Protein AF-Q1WA89-F1 (afdb_monomer_lite)

InterPro domains:
  IPR013783 Immunoglobulin-like fold [G3DSA:2.60.40.10] (1-35)
  IPR013783 Immunoglobulin-like fold [G3DSA:2.60.40.10] (36-71)
  IPR014756 Immunoglobulin E-set [SSF81296] (1-52)
  IPR017868 Filamin/ABP280 repeat-like [PF00630] (1-31)
  IPR017868 Filamin/ABP280 repeat-like [PF00630] (38-70)
  IPR017868 Filamin/ABP280 repeat-like [PS50194] (1-34)
  IPR017868 Filamin/ABP280 repeat-like [PS50194] (35-72)
  IPR044801 Filamin family [PTHR38537] (1-69)

Radius of gyration: 17.69 Å; chains: 1; bounding box: 43×21×40 Å

Structure (mmCIF, N/CA/C/O backbone):
data_AF-Q1WA89-F1
#
_entry.id   AF-Q1WA89-F1
#
loop_
_atom_site.group_PDB
_atom_site.id
_atom_site.type_symbol
_atom_site.label_atom_id
_atom_site.label_alt_id
_atom_site.label_comp_id
_atom_site.label_asym_id
_atom_site.label_entity_id
_atom_site.label_seq_id
_atom_site.pdbx_PDB_ins_code
_atom_site.Cartn_x
_atom_site.Cartn_y
_atom_site.Cartn_z
_atom_site.occupancy
_atom_site.B_iso_or_equiv
_atom_site.auth_seq_id
_atom_site.auth_comp_id
_atom_site.auth_asym_id
_atom_site.auth_atom_id
_atom_site.pdbx_PDB_model_num
ATOM 1 N N . THR A 1 1 ? -5.200 -4.751 16.473 1.00 81.19 1 THR A N 1
ATOM 2 C CA . THR A 1 1 ? -5.234 -4.471 15.023 1.00 81.19 1 THR A CA 1
ATOM 3 C C . THR A 1 1 ? -5.841 -5.659 14.322 1.00 81.19 1 THR A C 1
ATOM 5 O O . THR A 1 1 ? -5.416 -6.767 14.616 1.00 81.19 1 THR A O 1
ATOM 8 N N . TYR A 1 2 ? -6.823 -5.447 13.448 1.00 85.75 2 TYR A N 1
ATOM 9 C CA . TYR A 1 2 ? -7.411 -6.501 12.616 1.00 85.75 2 TYR A CA 1
ATOM 10 C C . TYR A 1 2 ? -6.947 -6.301 11.172 1.00 85.75 2 TYR A C 1
ATOM 12 O O . TYR A 1 2 ? -6.871 -5.161 10.716 1.00 85.75 2 TYR A O 1
ATOM 20 N N . LYS A 1 3 ? -6.590 -7.388 10.481 1.00 88.75 3 LYS A N 1
ATOM 21 C CA . LYS A 1 3 ? -6.112 -7.365 9.093 1.00 88.75 3 LYS A CA 1
ATOM 22 C C . LYS A 1 3 ? -7.113 -8.102 8.209 1.00 88.75 3 LYS A C 1
ATOM 24 O O . LYS A 1 3 ? -7.508 -9.215 8.539 1.00 88.75 3 LYS A O 1
ATOM 29 N N . VAL A 1 4 ? -7.490 -7.474 7.102 1.00 86.19 4 VAL A N 1
ATOM 30 C CA . VAL A 1 4 ? -8.365 -8.036 6.068 1.00 86.19 4 VAL A CA 1
ATOM 31 C C . VAL A 1 4 ? -7.677 -7.826 4.722 1.00 86.19 4 VAL A C 1
ATOM 33 O O . VAL A 1 4 ? -7.107 -6.760 4.490 1.00 86.19 4 VAL A O 1
ATOM 36 N N . GLU A 1 5 ? -7.705 -8.839 3.859 1.00 88.50 5 GLU A N 1
ATOM 37 C CA . GLU A 1 5 ? -7.126 -8.804 2.512 1.00 88.50 5 GLU A CA 1
ATOM 38 C C . GLU A 1 5 ? -8.208 -9.146 1.483 1.00 88.50 5 GLU A C 1
ATOM 40 O O . GLU A 1 5 ? -9.005 -10.058 1.697 1.00 88.50 5 GLU A O 1
ATOM 45 N N . TYR A 1 6 ? -8.242 -8.409 0.374 1.00 85.19 6 TYR A N 1
ATOM 46 C CA . TYR A 1 6 ? -9.097 -8.687 -0.777 1.00 85.19 6 TYR A CA 1
ATOM 47 C C . TYR A 1 6 ? -8.323 -8.385 -2.062 1.00 85.19 6 TYR A C 1
ATOM 49 O O . TYR A 1 6 ? -7.450 -7.515 -2.084 1.00 85.19 6 TYR A O 1
ATOM 57 N N . THR A 1 7 ? -8.644 -9.105 -3.133 1.00 86.69 7 THR A N 1
ATOM 58 C CA . THR A 1 7 ? -8.079 -8.877 -4.466 1.00 86.69 7 THR A CA 1
ATOM 59 C C . THR A 1 7 ? -9.216 -8.460 -5.394 1.00 86.69 7 THR A C 1
ATOM 61 O O . THR A 1 7 ? -10.075 -9.293 -5.685 1.00 86.69 7 THR A O 1
ATOM 64 N N . PRO A 1 8 ? -9.283 -7.185 -5.812 1.00 85.19 8 PRO A N 1
ATOM 65 C CA . PRO A 1 8 ? -10.289 -6.741 -6.767 1.00 85.19 8 PRO A CA 1
ATOM 66 C C . PRO A 1 8 ? -9.981 -7.303 -8.161 1.00 85.19 8 PRO A C 1
ATOM 68 O O . PRO A 1 8 ? -8.818 -7.386 -8.556 1.00 85.19 8 PRO A O 1
ATOM 71 N N . TYR A 1 9 ? -11.026 -7.682 -8.897 1.00 84.75 9 TYR A N 1
ATOM 72 C CA . TYR A 1 9 ? -10.911 -8.203 -10.268 1.00 84.75 9 TYR A CA 1
ATOM 73 C C . TYR A 1 9 ? -11.246 -7.160 -11.339 1.00 84.75 9 TYR A C 1
ATOM 75 O O . TYR A 1 9 ? -10.907 -7.354 -12.503 1.00 84.75 9 TYR A O 1
ATOM 83 N N . GLU A 1 10 ? -11.893 -6.063 -10.948 1.00 87.19 10 GLU A N 1
ATOM 84 C CA . GLU A 1 10 ? -12.300 -4.981 -11.839 1.00 87.19 10 GLU A CA 1
ATOM 85 C C . GLU A 1 10 ? -11.669 -3.660 -11.392 1.00 87.19 10 GLU A C 1
ATOM 87 O O . GLU A 1 10 ? -11.413 -3.438 -10.205 1.00 87.19 10 GLU A O 1
ATOM 92 N N . GLU A 1 11 ? -11.411 -2.772 -12.349 1.00 85.75 11 GLU A N 1
ATOM 93 C CA . GLU A 1 11 ? -11.021 -1.397 -12.047 1.00 85.75 11 GLU A CA 1
ATOM 94 C C . GLU A 1 11 ? -12.226 -0.579 -11.577 1.00 85.75 11 GLU A C 1
ATOM 96 O O . GLU A 1 11 ? -13.365 -0.819 -11.977 1.00 85.75 11 GLU A O 1
ATOM 101 N N . GLY A 1 12 ? -11.968 0.446 -10.768 1.00 89.00 12 GLY A N 1
ATOM 102 C CA . GLY A 1 12 ? -12.981 1.403 -10.345 1.00 89.00 12 GLY A CA 1
ATOM 103 C C . GLY A 1 12 ? -13.236 1.429 -8.836 1.00 89.00 12 GLY A C 1
ATOM 104 O O . GLY A 1 12 ? -12.500 0.834 -8.041 1.00 89.00 12 GLY A O 1
ATOM 105 N 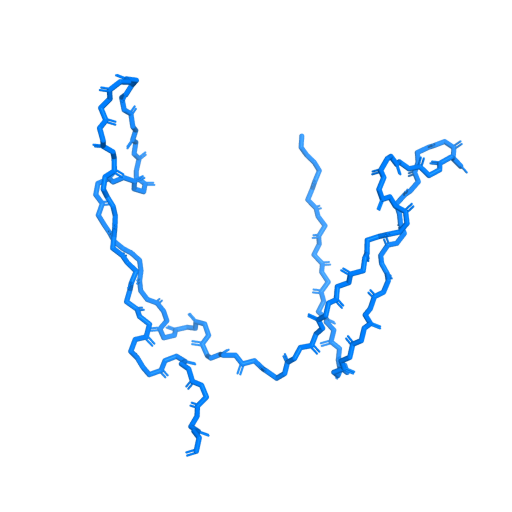N . PRO A 1 13 ? -14.246 2.200 -8.405 1.00 91.31 13 PRO A N 1
ATOM 106 C CA . PRO A 1 13 ? -14.517 2.427 -6.994 1.00 91.31 13 PRO A CA 1
ATOM 107 C C . PRO A 1 13 ? -15.121 1.183 -6.335 1.00 91.31 13 PRO A C 1
ATOM 109 O O . PRO A 1 13 ? -16.217 0.756 -6.683 1.00 91.31 13 PRO A O 1
ATOM 112 N N . HIS A 1 14 ? -14.430 0.652 -5.331 1.00 92.88 14 HIS A N 1
ATOM 113 C CA . HIS A 1 14 ? -14.909 -0.432 -4.477 1.00 92.88 14 HIS A CA 1
ATOM 114 C C . HIS A 1 14 ? -15.343 0.116 -3.111 1.00 92.88 14 HIS A C 1
ATOM 116 O O . HIS A 1 14 ? -14.801 1.114 -2.629 1.00 92.88 14 HIS A O 1
ATOM 122 N N . SER A 1 15 ? -16.324 -0.533 -2.482 1.00 94.00 15 SER A N 1
ATOM 123 C CA . SER A 1 15 ? -16.830 -0.183 -1.150 1.00 94.00 15 SER A CA 1
ATOM 124 C C . SER A 1 15 ? -16.596 -1.347 -0.194 1.00 94.00 15 SER A C 1
ATOM 126 O O . SER A 1 15 ? -17.037 -2.461 -0.468 1.00 94.00 15 SER A O 1
ATOM 128 N 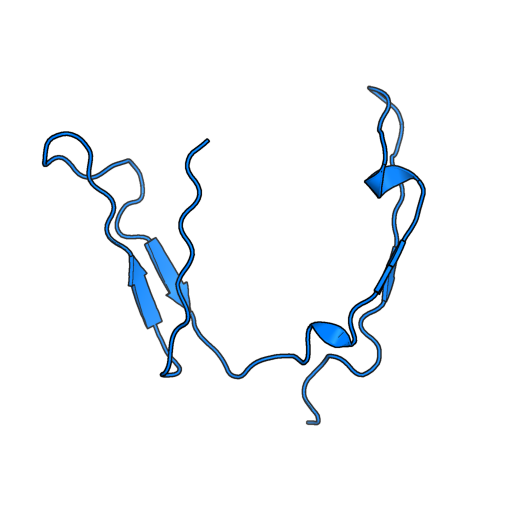N . VAL A 1 16 ? -15.905 -1.095 0.917 1.00 93.94 16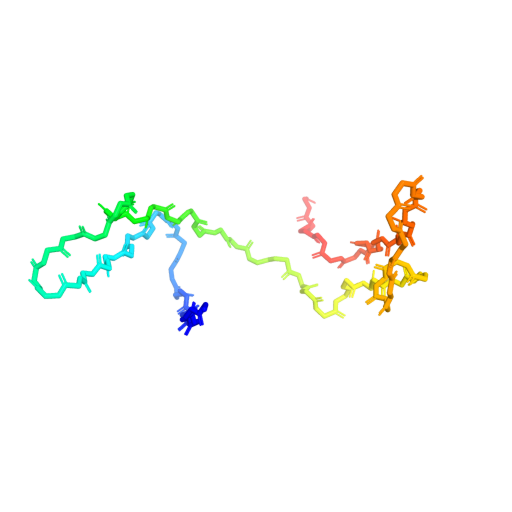 VAL A N 1
ATOM 129 C CA . VAL A 1 16 ? -15.691 -2.079 1.986 1.00 93.94 16 VAL A CA 1
ATOM 130 C C . VAL A 1 16 ? -16.486 -1.651 3.211 1.00 93.94 16 VAL A C 1
ATOM 132 O O . VAL A 1 16 ? -16.196 -0.622 3.823 1.00 93.94 16 VAL A O 1
ATOM 135 N N . GLU A 1 17 ? -17.483 -2.450 3.574 1.00 95.31 17 GLU A N 1
ATOM 136 C CA . GLU A 1 17 ? -18.314 -2.240 4.757 1.00 95.31 17 GLU A CA 1
ATOM 137 C C . GLU A 1 17 ? -17.783 -3.051 5.937 1.00 95.31 17 GLU A C 1
ATOM 139 O O . GLU A 1 17 ? -17.526 -4.249 5.827 1.00 95.31 17 GLU A O 1
ATOM 144 N N . VAL A 1 18 ? -17.613 -2.389 7.080 1.00 94.56 18 VAL A N 1
ATOM 145 C CA . VAL A 1 18 ? -17.154 -3.008 8.323 1.00 94.56 18 VAL A CA 1
ATOM 146 C C . VAL A 1 18 ? -18.125 -2.645 9.439 1.00 94.56 18 VAL A C 1
ATOM 148 O O . VAL A 1 18 ? -18.340 -1.467 9.738 1.00 94.56 18 VAL A O 1
ATOM 151 N N . SER A 1 19 ? -18.694 -3.665 10.075 1.00 96.31 19 SER A N 1
ATOM 152 C CA . SER A 1 19 ? -19.599 -3.523 11.211 1.00 96.31 19 SER A CA 1
ATOM 153 C C . SER A 1 19 ? -19.085 -4.277 12.437 1.00 96.31 19 SER A C 1
ATOM 155 O O . SER A 1 19 ? -18.367 -5.273 12.336 1.00 96.31 19 SER A O 1
ATOM 157 N N . TYR A 1 20 ? -19.448 -3.776 13.612 1.00 95.25 20 TYR A N 1
ATOM 158 C CA . TYR A 1 20 ? -19.276 -4.421 14.904 1.00 95.25 20 TYR A CA 1
ATOM 159 C C . TYR A 1 20 ? -20.626 -4.408 15.617 1.00 95.25 20 TYR A C 1
ATOM 161 O O . TYR A 1 20 ? -21.234 -3.350 15.755 1.00 95.25 20 TYR A O 1
ATOM 169 N N . ASP A 1 21 ? -21.106 -5.583 16.024 1.00 96.00 21 ASP A N 1
ATOM 170 C CA . ASP A 1 21 ? -22.432 -5.752 16.637 1.00 96.00 21 ASP A CA 1
ATOM 171 C C . ASP A 1 21 ? -23.571 -5.125 15.804 1.00 96.00 21 ASP A C 1
ATOM 173 O O . ASP A 1 21 ? -24.407 -4.367 16.283 1.00 96.00 21 ASP A O 1
ATOM 177 N N . SER A 1 22 ? -23.560 -5.394 14.493 1.00 95.44 22 SER A N 1
ATOM 178 C CA . SER A 1 22 ? -24.499 -4.829 13.504 1.00 95.44 22 SER A CA 1
ATOM 179 C C . SER A 1 22 ? -24.447 -3.300 13.326 1.00 95.44 22 SER A C 1
ATOM 181 O O . SER A 1 22 ? -25.177 -2.768 12.491 1.00 95.44 22 SER A O 1
ATOM 183 N N . ALA A 1 23 ? -23.563 -2.590 14.033 1.00 96.94 23 ALA A N 1
ATOM 184 C CA . ALA A 1 23 ? -23.338 -1.157 13.873 1.00 96.94 23 ALA A CA 1
ATOM 185 C C . ALA A 1 23 ? -22.079 -0.884 13.026 1.00 96.94 23 ALA A C 1
ATOM 187 O O . ALA A 1 23 ? -21.054 -1.539 13.222 1.00 96.94 23 ALA A O 1
ATOM 188 N N . PRO A 1 24 ? -22.101 0.072 12.081 1.00 96.56 24 PRO A N 1
ATOM 189 C CA . PRO A 1 24 ? -20.919 0.421 11.300 1.00 96.56 24 PRO A CA 1
ATOM 190 C C . PRO A 1 24 ? -19.828 1.011 12.197 1.00 96.56 24 PRO A C 1
ATOM 192 O O . PRO A 1 24 ? -20.093 1.846 13.065 1.00 96.56 24 PRO A O 1
ATOM 195 N N . VAL A 1 25 ? -18.580 0.607 11.965 1.00 95.88 25 VAL A N 1
ATOM 196 C CA . VAL A 1 25 ? -17.435 1.253 12.620 1.00 95.88 25 VAL A CA 1
ATOM 197 C C . VAL A 1 25 ? -17.229 2.662 12.048 1.00 95.88 25 VAL A C 1
ATOM 199 O O . VAL A 1 25 ? -17.645 2.934 10.915 1.00 95.88 25 VAL A O 1
ATOM 202 N N . PRO A 1 26 ? -16.551 3.571 12.772 1.00 96.56 26 PRO A N 1
ATOM 203 C CA . PRO A 1 26 ? -16.226 4.887 12.236 1.00 96.56 26 PRO A CA 1
ATOM 204 C C . PRO A 1 26 ? -15.532 4.797 10.870 1.00 96.56 26 PRO A C 1
ATOM 206 O O . PRO A 1 26 ? -14.586 4.028 10.697 1.00 96.56 26 PRO A O 1
ATOM 209 N N . ASN A 1 27 ? -15.989 5.624 9.925 1.00 93.56 27 ASN A N 1
ATOM 210 C CA . ASN A 1 27 ? -15.519 5.710 8.534 1.00 93.56 27 ASN A CA 1
ATOM 211 C C . ASN A 1 27 ? -15.906 4.544 7.607 1.00 93.56 27 ASN A C 1
ATOM 213 O O . ASN A 1 27 ? -15.532 4.576 6.437 1.00 93.56 27 ASN A O 1
ATOM 217 N N . SER A 1 28 ? -16.675 3.558 8.079 1.00 94.31 28 SER A N 1
ATOM 218 C CA . SER A 1 28 ? -17.331 2.600 7.186 1.00 94.31 28 SER A CA 1
ATOM 219 C C . SER A 1 28 ? -18.543 3.257 6.496 1.00 94.31 28 SER A C 1
ATOM 221 O O . SER A 1 28 ? -19.315 3.936 7.178 1.00 94.31 28 SER A O 1
ATOM 223 N N . PRO A 1 29 ? -18.763 3.042 5.184 1.00 94.75 29 PRO A N 1
ATOM 224 C CA . PRO A 1 29 ? -17.934 2.252 4.272 1.00 94.75 29 PRO A CA 1
ATOM 225 C C . PRO A 1 29 ? -16.648 2.961 3.831 1.00 94.75 29 PRO A C 1
ATOM 227 O O . PRO A 1 29 ? -16.630 4.162 3.552 1.00 94.75 29 PRO A O 1
ATOM 230 N N . PHE A 1 30 ? -15.590 2.173 3.653 1.00 93.25 30 PHE A N 1
ATOM 231 C CA . PHE A 1 30 ? -14.321 2.631 3.098 1.00 93.25 30 PHE A CA 1
ATOM 232 C C . PHE A 1 30 ? -14.367 2.560 1.569 1.00 93.25 30 PHE A C 1
ATOM 234 O O . PH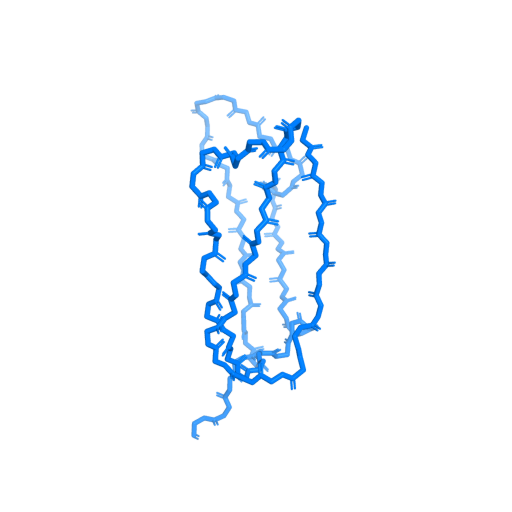E A 1 30 ? -14.506 1.479 0.995 1.00 93.25 30 PHE A O 1
ATOM 241 N N . ARG A 1 31 ? -14.229 3.712 0.901 1.00 92.56 31 ARG A N 1
ATOM 242 C CA . ARG A 1 31 ? -14.120 3.782 -0.564 1.00 92.56 31 ARG A CA 1
ATOM 243 C C . ARG A 1 31 ? -12.683 3.544 -1.001 1.00 92.56 31 ARG A C 1
ATOM 245 O O . ARG A 1 31 ? -11.787 4.280 -0.589 1.00 92.56 31 ARG A O 1
ATOM 252 N N . VAL A 1 32 ? -12.481 2.563 -1.871 1.00 90.06 32 VAL A N 1
ATOM 253 C CA . VAL A 1 32 ? -11.162 2.173 -2.370 1.00 90.06 32 VAL 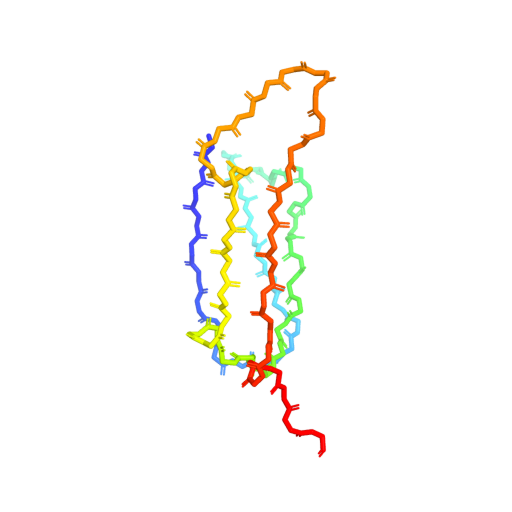A CA 1
ATOM 254 C C . VAL A 1 32 ? -11.131 2.334 -3.890 1.00 90.06 32 VAL A C 1
ATOM 256 O O . VAL A 1 32 ? -11.833 1.604 -4.590 1.00 90.06 32 VAL A O 1
ATOM 259 N N . PRO A 1 33 ? -10.349 3.285 -4.429 1.00 87.81 33 PRO A N 1
ATOM 260 C CA . PRO A 1 33 ? -10.122 3.365 -5.863 1.00 87.81 33 PRO A CA 1
ATOM 261 C C . PRO A 1 33 ? -9.190 2.229 -6.297 1.00 87.81 33 PRO A C 1
ATOM 263 O O . PRO A 1 33 ? -8.051 2.151 -5.836 1.00 87.81 33 PRO A O 1
ATOM 266 N N . VAL A 1 34 ? -9.666 1.360 -7.184 1.00 86.94 34 VAL A N 1
ATOM 267 C CA . VAL A 1 34 ? -8.854 0.309 -7.806 1.00 86.94 34 VAL A CA 1
ATOM 268 C C . VAL A 1 34 ? -8.454 0.762 -9.204 1.00 86.94 34 VAL A C 1
ATOM 270 O O . VAL A 1 34 ? -9.301 1.175 -9.993 1.00 86.94 34 VAL A O 1
ATOM 273 N N . THR A 1 35 ? -7.164 0.689 -9.507 1.00 82.06 35 THR A N 1
ATOM 274 C CA . THR A 1 35 ? -6.592 1.017 -10.819 1.00 82.06 35 THR A CA 1
ATOM 275 C C . THR A 1 35 ? -5.676 -0.110 -11.269 1.00 82.06 35 THR A C 1
ATOM 277 O O . THR A 1 35 ? -5.157 -0.839 -10.419 1.00 82.06 35 THR A O 1
ATOM 280 N N . GLU A 1 36 ? -5.412 -0.204 -12.572 1.00 73.12 36 GLU A N 1
ATOM 281 C CA . GLU A 1 36 ? -4.409 -1.102 -13.141 1.00 73.12 36 GLU A CA 1
ATOM 282 C C . GLU A 1 36 ? -3.099 -1.082 -12.341 1.00 73.12 36 GLU A C 1
ATOM 284 O O . GLU A 1 36 ? -2.592 -0.032 -11.925 1.00 73.12 36 GLU A O 1
ATOM 289 N N . GLY A 1 37 ? -2.574 -2.282 -12.101 1.00 67.56 37 GLY A N 1
ATOM 290 C CA . GLY A 1 37 ? -1.467 -2.506 -11.186 1.00 67.56 37 GLY A CA 1
ATOM 291 C C . GLY A 1 37 ? -0.118 -1.976 -11.680 1.00 67.56 37 GLY A C 1
ATOM 292 O O . GLY A 1 37 ? 0.199 -1.947 -12.866 1.00 67.56 37 GLY A O 1
ATOM 293 N N . CYS A 1 38 ? 0.710 -1.609 -10.709 1.00 69.12 38 CYS A N 1
ATOM 294 C CA . CYS A 1 38 ? 2.171 -1.563 -10.797 1.00 69.12 38 CYS A CA 1
ATOM 295 C C . CYS A 1 38 ? 2.710 -3.001 -10.640 1.00 69.12 38 CYS A C 1
ATOM 297 O O . CYS A 1 38 ? 2.021 -3.816 -10.035 1.00 69.12 38 CYS A O 1
ATOM 299 N N . ASP A 1 39 ? 3.907 -3.328 -11.140 1.00 76.50 39 ASP A N 1
ATOM 300 C CA . ASP A 1 39 ? 4.566 -4.611 -10.828 1.00 76.50 39 ASP A CA 1
ATOM 301 C C . ASP A 1 39 ? 5.272 -4.483 -9.462 1.00 76.50 39 ASP A C 1
ATOM 303 O O . ASP A 1 39 ? 6.397 -3.965 -9.392 1.00 76.50 39 ASP A O 1
ATOM 307 N N . PRO A 1 40 ? 4.639 -4.915 -8.350 1.00 76.31 40 PRO A N 1
ATOM 308 C CA . PRO A 1 40 ? 5.169 -4.658 -7.020 1.00 76.31 40 PRO A CA 1
ATOM 309 C C . PRO A 1 40 ? 6.409 -5.510 -6.734 1.00 76.31 40 PRO A C 1
ATOM 311 O O . PRO A 1 40 ? 7.217 -5.134 -5.887 1.00 76.31 40 PRO A O 1
ATOM 314 N N . ALA A 1 41 ? 6.620 -6.605 -7.475 1.00 82.56 41 ALA A N 1
ATOM 315 C CA . ALA A 1 41 ? 7.808 -7.445 -7.349 1.00 82.56 41 ALA A CA 1
ATOM 316 C C . ALA A 1 41 ? 9.091 -6.722 -7.797 1.00 82.56 41 ALA A C 1
ATOM 318 O O . ALA A 1 41 ? 10.198 -7.150 -7.466 1.00 82.56 41 ALA A O 1
ATOM 319 N N . ARG A 1 42 ? 8.962 -5.610 -8.531 1.00 83.00 42 ARG A N 1
ATOM 320 C CA . ARG A 1 42 ? 10.089 -4.768 -8.957 1.00 83.00 42 ARG A CA 1
ATOM 321 C C . ARG A 1 42 ? 10.419 -3.648 -7.979 1.00 83.00 42 ARG A C 1
ATOM 323 O O . ARG A 1 42 ? 11.445 -2.992 -8.150 1.00 83.00 42 ARG A O 1
ATOM 330 N N . VAL A 1 43 ? 9.589 -3.427 -6.961 1.00 87.75 43 VAL A N 1
ATOM 331 C CA . VAL A 1 43 ? 9.866 -2.446 -5.910 1.00 87.75 43 VAL A CA 1
ATOM 332 C C . VAL A 1 43 ? 10.861 -3.042 -4.922 1.00 87.75 43 VAL A C 1
ATOM 334 O O . VAL A 1 43 ? 10.672 -4.148 -4.418 1.00 87.75 43 VAL A O 1
ATOM 337 N N . ARG A 1 44 ? 11.925 -2.301 -4.611 1.00 89.62 44 ARG A N 1
ATOM 338 C CA . ARG A 1 44 ? 12.893 -2.675 -3.572 1.00 89.62 44 ARG A CA 1
ATOM 339 C C . ARG A 1 44 ? 12.886 -1.630 -2.474 1.00 89.62 44 ARG A C 1
ATOM 341 O O . ARG A 1 44 ? 12.895 -0.435 -2.752 1.00 89.62 44 ARG A O 1
ATOM 348 N N . VAL A 1 45 ? 12.903 -2.074 -1.223 1.00 91.56 45 VAL A N 1
ATOM 349 C CA . VAL A 1 45 ? 12.976 -1.182 -0.062 1.00 91.56 45 VAL A CA 1
ATOM 350 C C . VAL A 1 45 ? 14.137 -1.629 0.811 1.00 91.56 45 VAL A C 1
ATOM 352 O O . VAL A 1 45 ? 14.276 -2.816 1.096 1.00 91.56 45 VAL A O 1
ATOM 355 N N . HIS A 1 46 ? 15.001 -0.698 1.203 1.00 92.38 46 HIS A N 1
ATOM 356 C CA . HIS A 1 46 ? 16.173 -1.002 2.023 1.00 92.38 46 HIS A CA 1
ATOM 357 C C . HIS A 1 46 ? 16.564 0.176 2.922 1.00 92.38 46 HIS A C 1
ATOM 359 O O . HIS A 1 46 ? 16.134 1.308 2.721 1.00 92.38 46 HIS A O 1
ATOM 365 N N . GLY A 1 47 ? 17.393 -0.097 3.928 1.00 91.44 47 GLY A N 1
ATOM 366 C CA . GLY A 1 47 ? 17.912 0.900 4.864 1.00 91.44 47 GLY A CA 1
ATOM 367 C C . GLY A 1 47 ? 17.611 0.568 6.330 1.00 91.44 47 GLY A C 1
ATOM 368 O O . GLY A 1 47 ? 16.740 -0.256 6.618 1.00 91.44 47 GLY A O 1
ATOM 369 N N . PRO A 1 48 ? 18.336 1.200 7.269 1.00 87.50 48 PRO A N 1
ATOM 370 C CA . PRO A 1 48 ? 18.262 0.878 8.695 1.00 87.50 48 PRO A CA 1
ATOM 371 C C . PRO A 1 48 ? 16.872 1.130 9.290 1.00 87.50 48 PRO A C 1
ATOM 373 O O . PRO A 1 48 ? 16.453 0.410 10.194 1.00 87.50 48 PRO A O 1
ATOM 376 N N . GLY A 1 49 ? 16.118 2.086 8.736 1.00 89.00 49 GLY A N 1
ATOM 377 C CA . GLY A 1 49 ? 14.806 2.449 9.258 1.00 89.00 49 GLY A CA 1
ATOM 378 C C . GLY A 1 49 ? 13.678 1.455 9.026 1.00 89.00 49 GLY A C 1
ATOM 379 O O . GLY A 1 49 ? 12.589 1.661 9.551 1.00 89.00 49 GLY A O 1
ATOM 380 N N . LEU A 1 50 ? 13.932 0.367 8.299 1.00 89.56 50 LEU A N 1
ATOM 381 C CA . LEU A 1 50 ? 12.989 -0.748 8.173 1.00 89.56 50 LEU A CA 1
ATOM 382 C C . LEU A 1 50 ? 13.120 -1.769 9.309 1.00 89.56 50 LEU A C 1
ATOM 384 O O . LEU A 1 50 ? 12.227 -2.589 9.489 1.00 89.56 50 LEU A O 1
ATOM 388 N N . GLN A 1 51 ? 14.238 -1.756 10.041 1.00 89.88 51 GLN A N 1
ATOM 389 C CA . GLN A 1 51 ? 14.541 -2.769 11.055 1.00 89.88 51 GLN A CA 1
ATOM 390 C C . GLN A 1 51 ? 14.202 -2.286 12.464 1.00 89.88 51 GLN A C 1
ATOM 392 O O . GLN A 1 51 ? 13.623 -3.027 13.254 1.00 89.88 51 GLN A O 1
ATOM 397 N N . SER A 1 52 ? 14.579 -1.052 12.799 1.00 88.75 52 SER A N 1
ATOM 398 C CA . SER A 1 52 ? 14.331 -0.462 14.115 1.00 88.75 52 SER A CA 1
ATOM 399 C C . SER A 1 52 ? 14.384 1.064 14.054 1.00 88.75 52 SER A C 1
ATOM 401 O O . SER A 1 52 ? 14.805 1.639 13.051 1.00 88.75 52 SER A O 1
ATOM 403 N N . GLY A 1 53 ? 13.934 1.733 15.117 1.00 89.56 53 GLY A N 1
ATOM 404 C CA . GLY A 1 53 ? 13.977 3.189 15.251 1.00 89.56 53 GLY A CA 1
ATOM 405 C C . GLY A 1 53 ? 14.223 3.617 16.696 1.00 89.56 53 GLY A C 1
ATOM 406 O O . GLY A 1 53 ? 13.932 2.871 17.628 1.00 89.56 53 GLY A O 1
ATOM 407 N N . ILE A 1 54 ? 14.772 4.821 16.877 1.00 91.69 54 ILE A N 1
ATOM 408 C CA . ILE A 1 54 ? 15.030 5.431 18.189 1.00 91.69 54 ILE A CA 1
ATOM 409 C C . ILE A 1 54 ? 14.242 6.738 18.273 1.00 91.69 54 ILE A C 1
ATOM 411 O O . ILE A 1 54 ? 14.289 7.553 17.350 1.00 91.69 54 ILE A O 1
ATOM 415 N N . THR A 1 55 ? 13.547 6.955 19.389 1.00 93.38 55 THR A N 1
ATOM 416 C CA . THR A 1 55 ? 12.791 8.186 19.651 1.00 93.38 55 THR A CA 1
ATOM 417 C C . THR A 1 55 ? 13.668 9.427 19.470 1.00 93.38 55 THR A C 1
ATOM 419 O O . THR A 1 55 ? 14.830 9.445 19.877 1.00 93.38 55 THR A O 1
ATOM 422 N N . ASN A 1 56 ? 13.105 10.477 18.865 1.00 92.00 56 ASN A N 1
ATOM 423 C CA . ASN A 1 56 ? 13.776 11.750 18.564 1.00 92.00 56 ASN A CA 1
ATOM 424 C C . ASN A 1 56 ? 14.968 11.655 17.592 1.00 92.00 56 ASN A C 1
ATOM 426 O O . ASN A 1 56 ? 15.750 12.600 17.495 1.00 92.00 56 ASN A O 1
ATOM 430 N N . LYS A 1 57 ? 15.117 10.550 16.849 1.00 93.56 57 LYS A N 1
ATOM 431 C CA . LYS A 1 57 ? 16.130 10.423 15.793 1.00 93.56 57 LYS A CA 1
ATOM 432 C C . LYS A 1 57 ? 15.484 10.201 14.423 1.00 93.56 57 LYS A C 1
ATOM 434 O O . LYS A 1 57 ? 14.577 9.377 14.313 1.00 93.56 57 LYS A O 1
ATOM 439 N N . PRO A 1 58 ? 15.962 10.882 13.362 1.00 89.62 58 PRO A N 1
ATOM 440 C CA . PRO A 1 58 ? 15.531 10.587 12.002 1.00 89.62 58 PRO A CA 1
ATOM 441 C C . PRO A 1 58 ? 15.851 9.139 11.638 1.00 89.62 58 PRO A C 1
ATOM 443 O O . PRO A 1 58 ? 16.999 8.709 11.758 1.00 89.62 58 PRO A O 1
ATOM 446 N N . ASN A 1 59 ? 14.846 8.410 11.159 1.00 92.62 59 ASN A N 1
ATOM 447 C CA . ASN A 1 59 ? 14.996 7.021 10.758 1.00 92.62 59 ASN A CA 1
ATOM 448 C C . ASN A 1 59 ? 14.875 6.897 9.237 1.00 92.62 59 ASN A C 1
ATOM 450 O O . ASN A 1 59 ? 13.808 7.138 8.677 1.00 92.62 59 ASN A O 1
ATOM 454 N N . LYS A 1 60 ? 15.986 6.599 8.558 1.00 91.75 60 LYS A N 1
ATOM 455 C CA . LYS A 1 60 ? 16.076 6.666 7.092 1.00 91.75 60 LYS A CA 1
ATOM 456 C C . LYS A 1 60 ? 15.907 5.289 6.455 1.00 91.75 60 LYS A C 1
ATOM 458 O O . LYS A 1 60 ? 16.529 4.318 6.885 1.00 91.75 60 LYS A O 1
ATOM 463 N N . PHE A 1 61 ? 15.136 5.243 5.378 1.00 95.25 61 PHE A N 1
ATOM 464 C CA . PHE A 1 61 ? 15.057 4.123 4.446 1.00 95.25 61 PHE A CA 1
ATOM 465 C C . PHE A 1 61 ? 14.868 4.659 3.023 1.00 95.25 61 PHE A C 1
ATOM 467 O O . PHE A 1 61 ? 14.541 5.831 2.825 1.00 95.25 61 PHE A O 1
ATOM 474 N N . THR A 1 62 ? 15.095 3.799 2.041 1.00 93.56 62 THR A N 1
ATOM 475 C CA . THR A 1 62 ? 15.060 4.110 0.615 1.00 93.56 62 THR A CA 1
ATOM 476 C C . THR A 1 62 ? 14.081 3.175 -0.080 1.00 93.56 62 THR A C 1
ATOM 478 O O . THR A 1 62 ? 14.063 1.974 0.190 1.00 93.56 62 THR A O 1
ATOM 481 N N . VAL A 1 63 ? 13.271 3.742 -0.976 1.00 92.50 63 VAL A N 1
ATOM 482 C CA . VAL A 1 63 ? 12.321 3.021 -1.830 1.00 92.50 63 VAL A CA 1
ATOM 483 C C . VAL A 1 63 ? 12.773 3.188 -3.280 1.00 92.50 63 VAL A C 1
ATOM 485 O O . VAL A 1 63 ? 12.803 4.302 -3.799 1.00 92.50 63 VAL A O 1
ATOM 488 N N . GLU A 1 64 ? 13.119 2.088 -3.939 1.00 89.44 64 GLU A N 1
ATOM 489 C CA . GLU A 1 64 ? 13.438 2.035 -5.365 1.00 89.44 64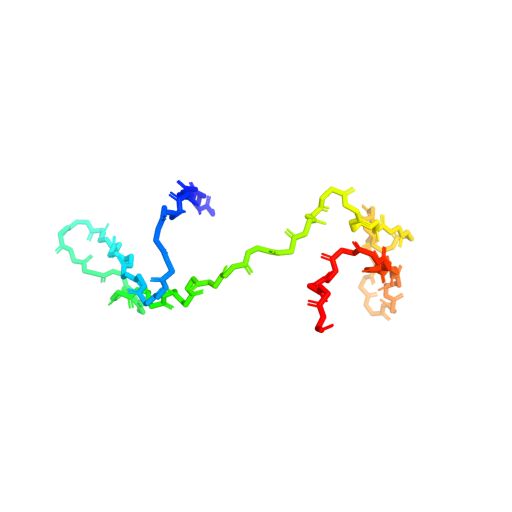 GLU A CA 1
ATOM 490 C C . GLU A 1 64 ? 12.226 1.517 -6.144 1.00 89.44 64 GLU A C 1
ATOM 492 O O . GLU A 1 64 ? 11.795 0.379 -5.962 1.00 89.44 64 GLU A O 1
ATOM 497 N N . THR A 1 65 ? 11.689 2.348 -7.038 1.00 86.62 65 THR A N 1
ATOM 498 C CA . THR A 1 65 ? 10.504 2.037 -7.862 1.00 86.62 65 THR A CA 1
ATOM 499 C C . THR A 1 65 ? 10.831 1.875 -9.350 1.00 86.62 65 THR A C 1
ATOM 501 O O . THR A 1 65 ? 9.931 1.815 -10.194 1.00 86.62 65 THR A O 1
ATOM 504 N N . ARG A 1 66 ? 12.122 1.816 -9.713 1.00 83.00 66 ARG A N 1
ATOM 505 C CA . ARG A 1 66 ? 12.557 1.754 -11.114 1.00 83.00 66 ARG A CA 1
ATOM 506 C C . ARG A 1 66 ? 12.000 0.498 -11.787 1.00 83.00 66 ARG A C 1
ATOM 508 O O . ARG A 1 66 ? 12.313 -0.619 -11.398 1.00 83.00 66 ARG A O 1
ATOM 515 N N . GLY A 1 67 ? 11.211 0.699 -12.840 1.00 75.56 67 GLY A N 1
ATOM 516 C CA . GLY A 1 67 ? 10.626 -0.386 -13.629 1.00 75.56 67 GLY A CA 1
ATOM 517 C C . GLY A 1 67 ? 9.371 -1.025 -13.032 1.00 75.56 67 GLY A C 1
ATOM 518 O O . GLY A 1 67 ? 8.858 -1.948 -13.658 1.00 75.56 67 GLY A O 1
ATOM 519 N N . ALA A 1 68 ? 8.892 -0.548 -11.877 1.00 79.06 68 ALA A N 1
ATOM 520 C CA . ALA A 1 68 ? 7.639 -0.984 -11.260 1.00 79.06 68 ALA A CA 1
ATOM 521 C C . ALA A 1 68 ? 6.420 -0.242 -11.850 1.00 79.06 68 ALA A C 1
ATOM 523 O O . ALA A 1 68 ? 5.352 -0.822 -12.022 1.00 79.06 68 ALA A O 1
ATOM 524 N N . GLY A 1 69 ? 6.599 1.036 -12.206 1.00 69.44 69 GLY A N 1
ATOM 525 C CA . GLY A 1 69 ? 5.540 1.873 -12.776 1.00 69.44 69 GLY A CA 1
ATOM 526 C C . GLY A 1 69 ? 5.073 1.451 -14.176 1.00 69.44 69 GLY A C 1
ATOM 527 O O . GLY A 1 69 ? 5.763 0.734 -14.902 1.00 69.44 69 GLY A O 1
ATOM 528 N N . ARG A 1 70 ? 3.895 1.950 -14.563 1.00 64.25 70 ARG A N 1
ATOM 529 C CA . ARG A 1 70 ? 3.271 1.733 -15.877 1.00 64.25 70 ARG A CA 1
ATOM 530 C C . ARG A 1 70 ? 4.130 2.343 -16.993 1.00 64.25 70 ARG A C 1
ATOM 532 O O . ARG A 1 70 ? 4.683 3.430 -16.825 1.00 64.25 70 ARG A O 1
ATOM 539 N N . ARG A 1 71 ? 4.226 1.667 -18.144 1.00 53.91 71 ARG A N 1
ATOM 540 C CA . ARG A 1 71 ? 4.747 2.287 -19.372 1.00 53.91 71 ARG A CA 1
ATOM 541 C C . ARG A 1 71 ? 3.669 3.248 -19.878 1.00 53.91 71 ARG A C 1
ATOM 543 O O . ARG A 1 71 ? 2.581 2.784 -20.209 1.00 53.91 71 ARG A O 1
ATOM 550 N N . VAL A 1 72 ? 3.946 4.551 -19.847 1.00 51.06 72 VAL A N 1
ATOM 551 C CA . VAL A 1 72 ? 3.129 5.559 -20.545 1.00 51.06 72 VAL A CA 1
ATOM 552 C C . VAL A 1 72 ? 3.365 5.495 -22.047 1.00 51.06 72 VAL A C 1
ATOM 554 O O . VAL A 1 72 ? 4.492 5.115 -22.450 1.00 51.06 72 VAL A O 1
#

Organism: Ictalurus punctatus (NCBI:txid7998)

pLDDT: mean 87.14, std 9.34, range [51.06, 96.94]

Foldseek 3Di:
DDDDDDDDPDFAWDWCFDDDPNHTDPPPGDIDGGDDFFQCVQKDKDAPLVPDDDPPDDRDIDIDCVRRDDDD

Sequence (72 aa):
TYKVEYTPYEEGPHSVEVSYDSAPVPNSPFRVPVTEGCDPARVRVHGPGLQSGITNKPNKFTVETRGAGRRV

Secondary structure (DSSP, 8-state):
--------SS-EEEEE--EETTEEPTTPSEEEEE-----GGG-EEESGGGT---TTS----EEE-TTTS---